Protein AF-A0A7X7VFQ5-F1 (afdb_monomer_lite)

Structure (mmCIF, N/CA/C/O backbone):
data_AF-A0A7X7VFQ5-F1
#
_entr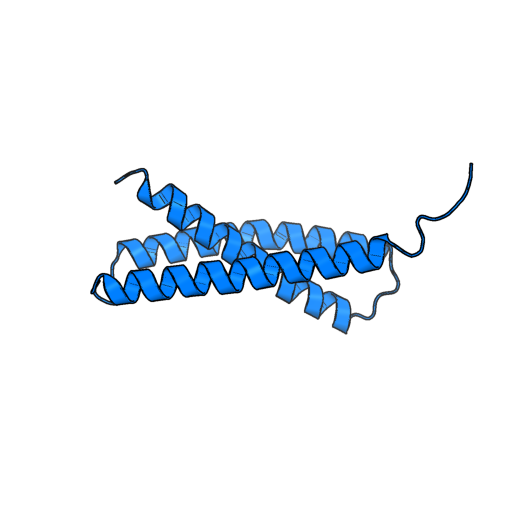y.id   AF-A0A7X7VFQ5-F1
#
loop_
_atom_site.group_PDB
_atom_site.id
_atom_site.type_symbol
_atom_site.label_atom_id
_atom_site.label_alt_id
_atom_site.label_comp_id
_atom_site.label_asym_id
_atom_site.label_entity_id
_atom_site.label_seq_id
_atom_site.pdbx_PDB_ins_code
_atom_site.Cartn_x
_atom_site.Cartn_y
_atom_site.Cartn_z
_atom_site.occupancy
_atom_site.B_iso_or_equiv
_atom_site.auth_seq_id
_atom_site.auth_comp_id
_atom_site.auth_asym_id
_atom_site.auth_atom_id
_atom_site.pdbx_PDB_model_num
ATOM 1 N N . LEU A 1 1 ? -1.821 -16.417 -39.334 1.00 42.41 1 LEU A N 1
ATOM 2 C CA . LEU A 1 1 ? -2.416 -15.418 -38.415 1.00 42.41 1 LEU A CA 1
ATOM 3 C C . LEU A 1 1 ? -1.372 -15.029 -37.370 1.00 42.41 1 LEU A C 1
ATOM 5 O O . LEU A 1 1 ? -1.322 -15.611 -36.299 1.00 42.41 1 LEU A O 1
ATOM 9 N N . LYS A 1 2 ? -0.462 -14.120 -37.733 1.00 43.56 2 LYS A N 1
ATOM 10 C CA . LYS A 1 2 ? 0.630 -13.630 -36.882 1.00 43.56 2 LYS A CA 1
ATOM 11 C C . LYS A 1 2 ? 0.533 -12.107 -36.933 1.00 43.56 2 LYS A C 1
ATOM 13 O O . LYS A 1 2 ? 0.910 -11.515 -37.937 1.00 43.56 2 LYS A O 1
ATOM 18 N N . GLY A 1 3 ? -0.104 -11.492 -35.938 1.00 44.06 3 GLY A N 1
ATOM 19 C CA . GLY A 1 3 ? -0.340 -10.050 -35.957 1.00 44.06 3 GLY A CA 1
ATOM 20 C C . GLY A 1 3 ? -1.004 -9.508 -34.693 1.00 44.06 3 GLY A C 1
ATOM 21 O O . GLY A 1 3 ? -2.115 -9.905 -34.367 1.00 44.06 3 GLY A O 1
ATOM 22 N N . LYS A 1 4 ? -0.317 -8.539 -34.070 1.00 43.69 4 LYS A N 1
ATOM 23 C CA . LYS A 1 4 ? -0.808 -7.521 -33.120 1.00 43.69 4 LYS A CA 1
ATOM 24 C C . LYS A 1 4 ? -1.225 -7.972 -31.708 1.00 43.69 4 LYS A C 1
ATOM 26 O O . LYS A 1 4 ? -2.377 -7.828 -31.321 1.00 43.69 4 LYS A O 1
ATOM 31 N N . ILE A 1 5 ? -0.241 -8.331 -30.879 1.00 52.81 5 ILE A N 1
ATOM 32 C CA . ILE A 1 5 ? -0.304 -8.144 -29.412 1.00 52.81 5 ILE A CA 1
ATOM 33 C C . ILE A 1 5 ? 0.972 -7.406 -28.958 1.00 52.81 5 ILE A C 1
ATOM 35 O O . ILE A 1 5 ? 1.687 -7.864 -28.084 1.00 52.81 5 ILE A O 1
ATOM 39 N N . GLU A 1 6 ? 1.330 -6.286 -29.592 1.00 47.50 6 GLU A N 1
ATOM 40 C CA . GLU A 1 6 ? 2.503 -5.493 -29.154 1.00 47.50 6 GLU A CA 1
ATOM 41 C C . GLU A 1 6 ? 2.148 -4.061 -28.719 1.00 47.50 6 GLU A C 1
ATOM 43 O O . GLU A 1 6 ? 2.933 -3.427 -28.028 1.00 47.50 6 GLU A O 1
ATOM 48 N N . GLY A 1 7 ? 0.931 -3.575 -29.004 1.00 52.09 7 GLY A N 1
ATOM 49 C CA . GLY A 1 7 ? 0.462 -2.251 -28.557 1.00 52.09 7 GLY A CA 1
ATOM 50 C C . GLY A 1 7 ? -0.499 -2.251 -27.361 1.00 52.09 7 GLY A C 1
ATOM 51 O O . GLY A 1 7 ? -0.679 -1.220 -26.733 1.00 52.09 7 GLY A O 1
ATOM 52 N N . ASN A 1 8 ? -1.114 -3.389 -27.018 1.00 65.88 8 ASN A N 1
ATOM 53 C CA . ASN A 1 8 ? -2.287 -3.401 -26.130 1.00 65.88 8 ASN A CA 1
ATOM 54 C C . ASN A 1 8 ? -1.955 -3.775 -24.673 1.00 65.88 8 ASN A C 1
ATOM 56 O O . ASN A 1 8 ? -2.568 -3.281 -23.735 1.00 65.88 8 ASN A O 1
ATOM 60 N N . ALA A 1 9 ? -0.961 -4.641 -24.457 1.00 64.25 9 ALA A N 1
ATOM 61 C CA . ALA A 1 9 ? -0.674 -5.187 -23.128 1.00 64.25 9 ALA A CA 1
ATOM 62 C C . ALA A 1 9 ? -0.177 -4.119 -22.136 1.00 64.25 9 ALA A C 1
ATOM 64 O O . ALA A 1 9 ? -0.567 -4.129 -20.970 1.00 64.25 9 ALA A O 1
ATOM 65 N N . GLY A 1 10 ? 0.640 -3.169 -22.604 1.00 66.06 10 GLY A N 1
ATOM 66 C CA . GLY A 1 10 ? 1.149 -2.074 -21.777 1.00 66.06 10 GLY A CA 1
ATOM 67 C C . GLY A 1 10 ? 0.065 -1.072 -21.369 1.00 66.06 10 GLY A C 1
ATOM 68 O O . GLY A 1 10 ? 0.058 -0.606 -20.231 1.00 66.06 10 GLY A O 1
ATOM 69 N N . GLU A 1 11 ? -0.878 -0.772 -22.263 1.00 73.06 11 GLU A N 1
ATOM 70 C CA . GLU A 1 11 ? -2.008 0.116 -21.964 1.00 73.06 11 GLU A CA 1
ATOM 71 C C . GLU A 1 11 ? -3.020 -0.551 -21.035 1.00 73.06 11 GLU A C 1
ATOM 73 O O . GLU A 1 11 ? -3.447 0.066 -20.060 1.00 73.06 11 GLU A O 1
ATOM 78 N N . ILE A 1 12 ? -3.320 -1.835 -21.257 1.00 74.50 12 ILE A N 1
ATOM 79 C CA . ILE A 1 12 ? -4.184 -2.631 -20.374 1.00 74.50 12 ILE A CA 1
ATOM 80 C C . ILE A 1 12 ? -3.578 -2.728 -18.968 1.00 74.50 12 ILE A C 1
ATOM 82 O O . ILE A 1 12 ? -4.292 -2.555 -17.981 1.00 74.50 12 ILE A O 1
ATOM 86 N N . ALA A 1 13 ? -2.263 -2.942 -18.856 1.00 69.81 13 ALA A N 1
ATOM 87 C CA . ALA A 1 13 ? -1.582 -2.983 -17.563 1.00 69.81 13 ALA A CA 1
ATOM 88 C C . ALA A 1 13 ? -1.674 -1.636 -16.824 1.00 69.81 13 ALA A C 1
ATOM 90 O O . ALA A 1 13 ? -2.023 -1.601 -15.642 1.00 69.81 13 ALA A O 1
ATOM 91 N N . ARG A 1 14 ? -1.429 -0.515 -17.519 1.00 70.12 14 ARG A N 1
ATOM 92 C CA . ARG A 1 14 ? -1.557 0.836 -16.941 1.00 70.12 14 ARG A CA 1
ATOM 93 C C . ARG A 1 14 ? -2.998 1.145 -16.531 1.00 70.12 14 ARG A C 1
ATOM 95 O O . ARG A 1 14 ? -3.218 1.635 -15.426 1.00 70.12 14 ARG A O 1
ATOM 102 N N . ALA A 1 15 ? -3.970 0.813 -17.378 1.00 74.25 15 ALA A N 1
ATOM 103 C CA . ALA A 1 15 ? -5.390 0.990 -17.087 1.00 74.25 15 ALA A CA 1
ATOM 104 C C . ALA A 1 15 ? -5.829 0.156 -15.873 1.00 74.25 15 ALA A C 1
ATOM 106 O O . ALA A 1 15 ? -6.551 0.661 -15.013 1.00 74.25 15 ALA A O 1
ATOM 107 N N . GLY A 1 16 ? -5.337 -1.081 -15.752 1.00 76.19 16 GLY A N 1
ATOM 108 C CA . GLY A 1 16 ? -5.584 -1.944 -14.597 1.00 76.19 16 GLY A CA 1
ATOM 109 C C . GLY A 1 16 ? -5.070 -1.337 -13.290 1.00 76.19 16 GLY A C 1
ATOM 110 O O . GLY A 1 16 ? -5.807 -1.286 -12.306 1.00 76.19 16 GLY A O 1
ATOM 111 N N . VAL A 1 17 ? -3.847 -0.796 -13.288 1.00 73.62 17 VAL A N 1
ATOM 112 C CA . VAL A 1 17 ? -3.282 -0.108 -12.112 1.00 73.62 17 VAL A CA 1
ATOM 113 C C . VAL A 1 17 ? -4.118 1.116 -11.728 1.00 73.62 17 VAL A C 1
ATOM 115 O O . VAL A 1 17 ? -4.434 1.297 -10.552 1.00 73.62 17 VAL A O 1
ATOM 118 N N . VAL A 1 18 ? -4.529 1.931 -12.704 1.00 74.31 18 VAL A N 1
ATOM 119 C CA . VAL A 1 18 ? -5.371 3.113 -12.453 1.00 74.31 18 VAL A CA 1
ATOM 120 C C . VAL A 1 18 ? -6.721 2.714 -11.860 1.00 74.31 18 VAL A C 1
ATOM 122 O O . VAL A 1 18 ? -7.141 3.303 -10.867 1.00 74.31 18 VAL A O 1
ATOM 125 N N . PHE A 1 19 ? -7.380 1.686 -12.398 1.00 77.69 19 PHE A N 1
ATOM 126 C CA . PHE A 1 19 ? -8.648 1.195 -11.853 1.00 77.69 19 PHE A CA 1
ATOM 127 C C . PHE A 1 19 ? -8.516 0.699 -10.409 1.00 77.69 19 PHE A C 1
ATOM 129 O O . PHE A 1 19 ? -9.380 0.998 -9.583 1.00 77.69 19 PHE A O 1
ATOM 136 N N . ILE A 1 20 ? -7.423 0.000 -10.082 1.00 75.69 20 ILE A N 1
ATOM 137 C CA . ILE A 1 20 ? -7.137 -0.449 -8.711 1.00 75.69 20 ILE A CA 1
ATOM 138 C C . ILE A 1 20 ? -6.961 0.754 -7.774 1.00 75.69 20 ILE A C 1
ATOM 140 O O . ILE A 1 20 ? -7.555 0.784 -6.696 1.00 75.69 20 ILE A O 1
ATOM 144 N N . LEU A 1 21 ? -6.201 1.773 -8.190 1.00 74.38 21 LEU A N 1
ATOM 145 C CA . LEU A 1 21 ? -5.961 2.977 -7.385 1.00 74.38 21 LEU A CA 1
ATOM 146 C C . LEU A 1 21 ? -7.220 3.834 -7.201 1.00 74.38 21 LEU A C 1
ATOM 148 O O . LEU A 1 21 ? -7.478 4.329 -6.104 1.00 74.38 21 LEU A O 1
ATOM 152 N N . VAL A 1 22 ? -8.028 3.998 -8.248 1.00 77.62 22 VAL A N 1
ATOM 153 C CA . VAL A 1 22 ? -9.286 4.759 -8.181 1.00 77.62 22 VAL A CA 1
ATOM 154 C C . VAL A 1 22 ? -10.315 4.019 -7.329 1.00 77.62 22 VAL A C 1
ATOM 156 O O . VAL A 1 22 ? -10.927 4.621 -6.444 1.00 77.62 22 VAL A O 1
ATOM 159 N N . GLY A 1 23 ? -10.464 2.707 -7.538 1.00 75.19 23 GLY A N 1
ATOM 160 C CA . GLY A 1 23 ? -11.328 1.857 -6.718 1.00 75.19 23 GLY A CA 1
ATOM 161 C C . GLY A 1 23 ? -10.927 1.895 -5.245 1.00 75.19 23 GLY A C 1
ATOM 162 O O . GLY A 1 23 ? -11.787 2.002 -4.367 1.00 75.19 23 GLY A O 1
ATOM 163 N N . PHE A 1 24 ? -9.622 1.917 -4.967 1.00 71.69 24 PHE A N 1
ATOM 164 C CA . PHE A 1 24 ? -9.111 2.130 -3.622 1.00 71.69 24 PHE A CA 1
ATOM 165 C C . PHE A 1 24 ? -9.497 3.482 -3.037 1.00 71.69 24 PHE A C 1
ATOM 167 O O . PHE A 1 24 ? -10.063 3.526 -1.945 1.00 71.69 24 PHE A O 1
ATOM 174 N N . ALA A 1 25 ? -9.178 4.575 -3.730 1.00 71.94 25 ALA A N 1
ATOM 175 C CA . ALA A 1 25 ? -9.427 5.920 -3.230 1.00 71.94 25 ALA A CA 1
ATOM 176 C C . ALA A 1 25 ? -10.917 6.114 -2.904 1.00 71.94 25 ALA A C 1
ATOM 178 O O . ALA A 1 25 ? -11.262 6.659 -1.852 1.00 71.94 25 ALA A O 1
ATOM 179 N N . ALA A 1 26 ? -11.796 5.575 -3.754 1.00 77.00 26 ALA A N 1
ATOM 180 C CA . ALA A 1 26 ? -13.235 5.556 -3.525 1.00 77.00 26 ALA A CA 1
ATOM 181 C C . ALA A 1 26 ? -13.618 4.720 -2.290 1.00 77.00 26 ALA A C 1
ATOM 183 O O . ALA A 1 26 ? -14.314 5.220 -1.403 1.00 77.00 26 ALA A O 1
ATOM 184 N N . ALA A 1 27 ? -13.136 3.476 -2.181 1.00 70.62 27 ALA A N 1
ATOM 185 C CA . ALA A 1 27 ? -13.435 2.601 -1.045 1.00 70.62 27 ALA A CA 1
ATOM 186 C C . ALA A 1 27 ? -12.936 3.193 0.284 1.00 70.62 27 ALA A C 1
ATOM 188 O O . ALA A 1 27 ? -13.671 3.214 1.277 1.00 70.62 27 ALA A O 1
ATOM 189 N N . PHE A 1 28 ? -11.718 3.738 0.301 1.00 70.19 28 PHE A N 1
ATOM 190 C CA . PHE A 1 28 ? -11.142 4.407 1.462 1.00 70.19 28 PHE A CA 1
ATOM 191 C C . PHE A 1 28 ? -11.947 5.656 1.839 1.00 70.19 28 PHE A C 1
ATOM 193 O O . PHE A 1 28 ? -12.332 5.804 3.002 1.00 70.19 28 PHE A O 1
ATOM 200 N N . GLY A 1 29 ? -12.299 6.500 0.866 1.00 74.06 29 GLY A N 1
ATOM 201 C CA . GLY A 1 29 ? -13.124 7.691 1.081 1.00 74.06 29 GLY A CA 1
ATOM 202 C C . GLY A 1 29 ? -14.493 7.368 1.686 1.00 74.06 29 GLY A C 1
ATOM 203 O O . GLY A 1 29 ? -14.863 7.927 2.723 1.00 74.06 29 GLY A O 1
ATOM 204 N N . VAL A 1 30 ? -15.213 6.400 1.110 1.00 73.75 30 VAL A N 1
ATOM 205 C CA . VAL A 1 30 ? -16.520 5.939 1.619 1.00 73.75 30 VAL A CA 1
ATOM 206 C C . VAL A 1 30 ? -16.384 5.374 3.032 1.00 73.75 30 VAL A C 1
ATOM 208 O O . VAL A 1 30 ? -17.184 5.684 3.918 1.00 73.75 30 VAL A O 1
ATOM 211 N N . SER A 1 31 ? -15.340 4.583 3.277 1.00 66.56 31 SER A N 1
ATOM 212 C CA . SER A 1 31 ? -15.081 3.996 4.589 1.00 66.56 31 SER A CA 1
ATOM 213 C C . SER A 1 31 ? -14.808 5.061 5.664 1.00 66.56 31 SER A C 1
ATOM 215 O O . SER A 1 31 ? -15.312 4.951 6.784 1.00 66.56 31 SER A O 1
ATOM 217 N N . ARG A 1 32 ? -14.081 6.127 5.302 1.00 67.88 32 ARG A N 1
ATOM 218 C CA . ARG A 1 32 ? -13.724 7.246 6.178 1.00 67.88 32 ARG A CA 1
ATOM 219 C C . ARG A 1 32 ? -14.937 8.118 6.494 1.00 67.88 32 ARG A C 1
ATOM 221 O O . ARG A 1 32 ? -15.109 8.516 7.647 1.00 67.88 32 ARG A O 1
ATOM 228 N N . LEU A 1 33 ? -15.779 8.381 5.493 1.00 70.81 33 LEU A N 1
ATOM 229 C CA . LEU A 1 33 ? -17.046 9.105 5.636 1.00 70.81 33 LEU A CA 1
ATOM 230 C C . LEU A 1 33 ? -18.033 8.343 6.527 1.00 70.81 33 LEU A C 1
ATOM 232 O O . LEU A 1 33 ? -18.662 8.942 7.401 1.00 70.81 33 LEU A O 1
ATOM 236 N N . ARG A 1 34 ? -18.126 7.017 6.366 1.00 67.88 34 ARG A N 1
ATOM 237 C CA . ARG A 1 34 ? -19.003 6.167 7.182 1.00 67.88 34 ARG A CA 1
ATOM 238 C C . ARG A 1 34 ? -18.580 6.130 8.655 1.00 67.88 34 ARG A C 1
ATOM 240 O O . ARG A 1 34 ? -19.453 6.253 9.507 1.00 67.88 34 ARG A O 1
ATOM 247 N N . SER A 1 35 ? -17.279 6.046 8.963 1.00 60.06 35 SER A N 1
ATOM 248 C CA . SER A 1 35 ? -16.793 6.144 10.355 1.00 60.06 35 SER A CA 1
ATOM 249 C C . SER A 1 35 ? -17.057 7.517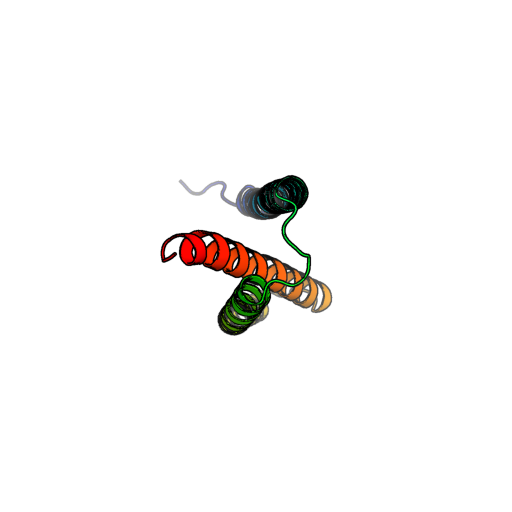 10.970 1.00 60.06 35 SER A C 1
ATOM 251 O O . SER A 1 35 ? -17.493 7.590 12.113 1.00 60.06 35 SER A O 1
ATOM 253 N N . ARG A 1 36 ? -16.871 8.615 10.217 1.00 62.28 36 ARG A N 1
ATOM 254 C CA . ARG A 1 36 ? -17.193 9.963 10.727 1.00 62.28 36 ARG A CA 1
ATOM 255 C C . ARG A 1 36 ? -18.681 10.134 11.033 1.00 62.28 36 ARG A C 1
ATOM 257 O O . ARG A 1 36 ? -19.017 10.808 11.996 1.00 62.28 36 ARG A O 1
ATOM 264 N N . ARG A 1 37 ? -19.564 9.516 10.240 1.00 64.81 37 ARG A N 1
ATOM 265 C CA . ARG A 1 37 ? -21.018 9.550 10.468 1.00 64.81 37 ARG A CA 1
ATOM 266 C C . ARG A 1 37 ? -21.490 8.711 11.660 1.00 64.81 37 ARG A C 1
ATOM 268 O O . ARG A 1 37 ? -22.579 8.976 12.149 1.00 64.81 37 ARG A O 1
ATOM 275 N N . ARG A 1 38 ? -20.722 7.710 12.108 1.00 65.56 38 ARG A N 1
ATOM 276 C CA . ARG A 1 38 ? -21.117 6.816 13.213 1.00 65.56 38 ARG A CA 1
ATOM 277 C C . ARG A 1 38 ? -20.748 7.322 14.609 1.00 65.56 38 ARG A C 1
ATOM 279 O O . ARG A 1 38 ? -21.250 6.767 15.574 1.00 65.56 38 ARG A O 1
ATOM 286 N N . GLY A 1 39 ? -19.915 8.359 14.723 1.00 61.56 39 GLY A N 1
ATOM 287 C CA . GLY A 1 39 ? -19.542 8.927 16.025 1.00 61.56 39 GLY A CA 1
ATOM 288 C C . GLY A 1 39 ? -18.766 7.966 16.935 1.00 61.56 39 GLY A C 1
ATOM 289 O O . GLY A 1 39 ? -18.723 8.184 18.139 1.00 61.56 39 GLY A O 1
ATOM 290 N N . GLU A 1 40 ? -18.176 6.904 16.374 1.00 58.34 40 GLU A N 1
ATOM 291 C CA . GLU A 1 40 ? -17.392 5.926 17.133 1.00 58.34 40 GLU A CA 1
ATOM 292 C C . GLU A 1 40 ? -16.155 6.611 17.755 1.00 58.34 40 GLU A C 1
ATOM 294 O O . GLU A 1 40 ? -15.497 7.412 17.072 1.00 58.34 40 GLU A O 1
ATOM 299 N N . PRO A 1 41 ? -15.831 6.337 19.036 1.00 60.94 41 PRO A N 1
ATOM 300 C CA . PRO A 1 41 ? -14.635 6.872 19.677 1.00 60.94 41 PRO A CA 1
ATOM 301 C C . PRO A 1 41 ? -13.392 6.476 18.872 1.00 60.94 41 PRO A C 1
ATOM 303 O O . PRO A 1 41 ? -13.287 5.367 18.354 1.00 60.94 41 PRO A O 1
ATOM 306 N N . ALA A 1 42 ? -12.446 7.409 18.734 1.00 57.31 42 ALA A N 1
ATOM 307 C CA . ALA A 1 42 ? -11.309 7.261 17.823 1.00 57.31 42 ALA A CA 1
ATOM 308 C C . ALA A 1 42 ? -10.365 6.091 18.178 1.00 57.31 42 ALA A C 1
ATOM 310 O O . ALA A 1 42 ? -9.608 5.643 17.318 1.00 57.31 42 ALA A O 1
ATOM 311 N N . GLU A 1 43 ? -10.431 5.580 19.410 1.00 56.50 43 GLU A N 1
ATOM 312 C CA . GLU A 1 43 ? -9.662 4.434 19.893 1.00 56.50 43 GLU A CA 1
ATOM 313 C C . GLU A 1 43 ? -10.583 3.316 20.397 1.00 56.50 43 GLU A C 1
ATOM 315 O O . GLU A 1 43 ? -10.804 3.163 21.593 1.00 56.50 43 GLU A O 1
ATOM 320 N N . ASP A 1 44 ? -11.107 2.514 19.474 1.00 68.88 44 ASP A N 1
ATOM 321 C CA . ASP A 1 44 ? -11.751 1.238 19.796 1.00 68.88 44 ASP A CA 1
ATOM 322 C C . ASP A 1 44 ? -10.708 0.102 19.760 1.00 68.88 44 ASP A C 1
ATOM 324 O O . ASP A 1 44 ? -9.923 -0.016 18.806 1.00 68.88 44 ASP A O 1
ATOM 328 N N . GLU A 1 45 ? -10.691 -0.752 20.787 1.00 75.50 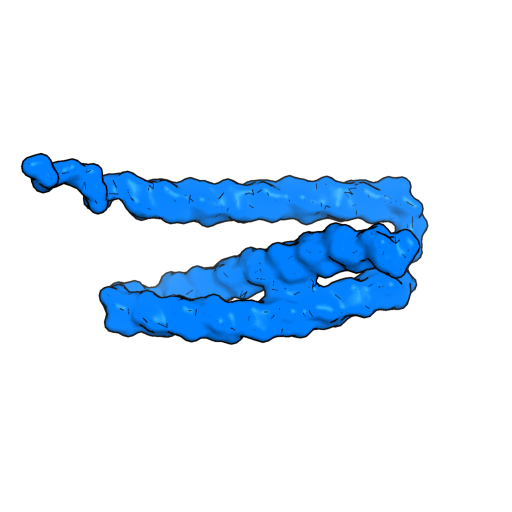45 GLU A N 1
ATOM 329 C CA . GLU A 1 45 ? -9.825 -1.936 20.860 1.00 75.50 45 GLU A CA 1
ATOM 330 C C . GLU A 1 45 ? -10.032 -2.874 19.664 1.00 75.50 45 GLU A C 1
ATOM 332 O O . GLU A 1 45 ? -9.071 -3.472 19.161 1.00 75.50 45 GLU A O 1
ATOM 337 N N . LEU A 1 46 ? -11.268 -2.962 19.159 1.00 71.12 46 LEU A N 1
ATOM 338 C CA . LEU A 1 46 ? -11.594 -3.754 17.976 1.00 71.12 46 LEU A CA 1
ATOM 339 C C . LEU A 1 46 ? -10.882 -3.209 16.731 1.00 71.12 46 LEU A C 1
ATOM 341 O O . LEU A 1 46 ? -10.311 -3.971 15.948 1.00 71.12 46 LEU A O 1
ATOM 345 N N . SER A 1 47 ? -10.839 -1.884 16.583 1.00 69.50 47 SER A N 1
ATOM 346 C CA . SER A 1 47 ? -10.157 -1.209 15.475 1.00 69.50 47 SER A CA 1
ATOM 347 C C . SER A 1 47 ? -8.639 -1.422 15.534 1.00 69.50 47 SER A C 1
ATOM 349 O O . SER A 1 47 ? -8.016 -1.713 14.506 1.00 69.50 47 SER A O 1
ATOM 351 N N . LYS A 1 48 ? -8.046 -1.397 16.741 1.00 74.31 48 LYS A N 1
ATOM 352 C CA . LYS A 1 48 ? -6.631 -1.760 16.954 1.00 74.31 48 LYS A CA 1
ATOM 353 C C . LYS A 1 48 ? -6.358 -3.204 16.528 1.00 74.31 48 LYS A C 1
ATOM 355 O O . LYS A 1 48 ? -5.447 -3.433 15.736 1.00 74.31 48 LYS A O 1
ATOM 360 N N . ARG A 1 49 ? -7.179 -4.169 16.958 1.00 77.25 49 ARG A N 1
ATOM 361 C CA . ARG A 1 49 ? -7.017 -5.587 16.572 1.00 77.25 49 ARG A CA 1
ATOM 362 C C . ARG A 1 49 ? -7.168 -5.811 15.065 1.00 77.25 49 ARG A C 1
ATOM 364 O O . ARG A 1 49 ? -6.374 -6.553 14.485 1.00 77.25 49 ARG A O 1
ATOM 371 N N . ILE A 1 50 ? -8.140 -5.157 14.425 1.00 77.25 50 ILE A N 1
ATOM 372 C CA . ILE A 1 50 ? -8.335 -5.202 12.965 1.00 77.25 50 ILE A CA 1
ATOM 373 C C . ILE A 1 50 ? -7.098 -4.665 12.249 1.00 77.25 50 ILE A C 1
ATOM 375 O O . ILE A 1 50 ? -6.607 -5.305 11.319 1.00 77.25 50 ILE A O 1
ATOM 379 N N . MET A 1 51 ? -6.567 -3.526 12.698 1.00 77.44 51 MET A N 1
ATOM 380 C CA . MET A 1 51 ? -5.375 -2.928 12.106 1.00 77.44 51 MET A CA 1
ATOM 381 C C . MET A 1 51 ? -4.155 -3.838 12.278 1.00 77.44 51 MET A C 1
ATOM 383 O O . MET A 1 51 ? -3.474 -4.110 11.296 1.00 77.44 51 MET A O 1
ATOM 387 N N . THR A 1 52 ? -3.910 -4.387 13.470 1.00 82.56 52 THR A N 1
ATOM 388 C CA . THR A 1 52 ? -2.784 -5.308 13.707 1.00 82.56 52 THR A CA 1
ATOM 389 C C . THR A 1 52 ? -2.877 -6.566 12.840 1.00 82.56 52 THR 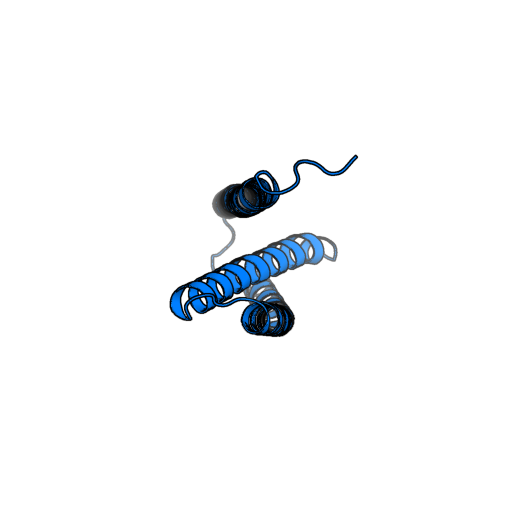A C 1
ATOM 391 O O . THR A 1 52 ? -1.880 -6.975 12.245 1.00 82.56 52 THR A O 1
ATOM 394 N N . ARG A 1 53 ? -4.072 -7.163 12.719 1.00 81.06 53 ARG A N 1
ATOM 395 C CA . ARG A 1 53 ? -4.296 -8.378 11.916 1.00 81.06 53 ARG A CA 1
ATOM 396 C C . ARG A 1 53 ? -4.207 -8.107 10.412 1.00 81.06 53 ARG A C 1
ATOM 398 O O . ARG A 1 53 ? -3.668 -8.925 9.673 1.00 81.06 53 ARG A O 1
ATOM 405 N N . ALA A 1 54 ? -4.705 -6.959 9.956 1.00 81.56 54 ALA A N 1
ATOM 406 C CA . ALA A 1 54 ? -4.552 -6.525 8.570 1.00 81.56 54 ALA A CA 1
ATOM 407 C C . ALA A 1 54 ? -3.079 -6.256 8.227 1.00 81.56 54 ALA A 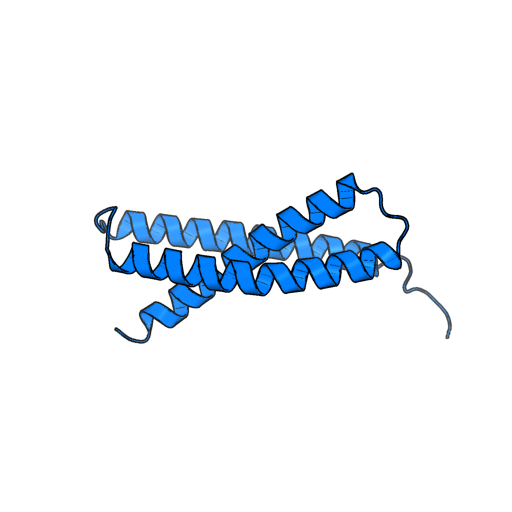C 1
ATOM 409 O O . ALA A 1 54 ? -2.615 -6.708 7.183 1.00 81.56 54 ALA A O 1
ATOM 410 N N . SER A 1 55 ? -2.336 -5.593 9.119 1.00 82.31 55 SER A N 1
ATOM 411 C CA . SER A 1 55 ? -0.909 -5.300 8.943 1.00 82.31 55 SER A CA 1
ATOM 412 C C . SER A 1 55 ? -0.052 -6.563 8.859 1.00 82.31 55 SER A C 1
ATOM 414 O O . SER A 1 55 ? 0.821 -6.644 7.998 1.00 82.31 55 SER A O 1
ATOM 416 N N . SER A 1 56 ? -0.301 -7.567 9.707 1.00 85.88 56 SER A N 1
ATOM 417 C CA . SER A 1 56 ? 0.464 -8.820 9.664 1.00 85.88 56 SER A CA 1
ATOM 418 C C . SER A 1 56 ? 0.188 -9.622 8.390 1.00 85.88 56 SER A C 1
ATOM 420 O O . SER A 1 56 ? 1.127 -10.072 7.736 1.00 85.88 56 SER A O 1
ATOM 422 N N . LEU A 1 57 ? -1.080 -9.740 7.978 1.00 80.12 57 LEU A N 1
ATOM 423 C CA . LEU A 1 57 ? -1.446 -10.389 6.713 1.00 80.12 57 LEU A CA 1
ATOM 424 C C . LEU A 1 57 ? -0.836 -9.667 5.509 1.00 80.12 57 LEU A C 1
ATOM 426 O O . LEU A 1 57 ? -0.251 -10.306 4.636 1.00 80.12 57 LEU A O 1
ATOM 430 N N . ALA A 1 58 ? -0.915 -8.337 5.494 1.00 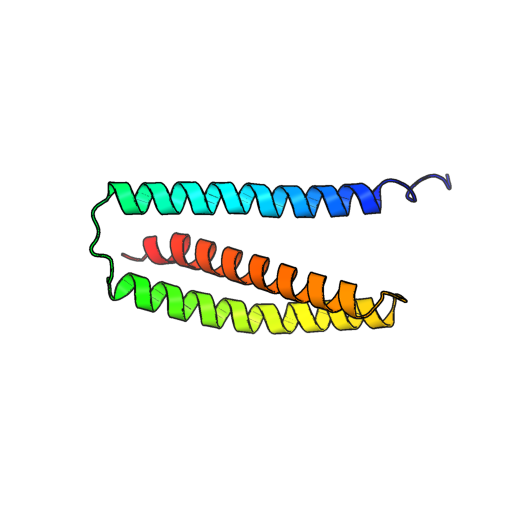83.06 58 ALA A N 1
ATOM 431 C CA . ALA A 1 58 ? -0.324 -7.518 4.448 1.00 83.06 58 ALA A CA 1
ATOM 432 C C . ALA A 1 58 ? 1.187 -7.721 4.331 1.00 83.06 58 ALA A C 1
ATOM 434 O O . ALA A 1 58 ? 1.711 -7.802 3.221 1.00 83.06 58 ALA A O 1
ATOM 435 N N . TYR A 1 59 ? 1.883 -7.826 5.465 1.00 85.94 59 TYR A N 1
ATOM 436 C CA . TYR A 1 59 ? 3.319 -8.073 5.496 1.00 85.94 59 TYR A CA 1
ATOM 437 C C . TYR A 1 59 ? 3.672 -9.429 4.873 1.00 85.94 59 TYR A C 1
ATOM 439 O O . TYR A 1 59 ? 4.515 -9.485 3.977 1.00 85.94 59 TYR A O 1
ATOM 447 N N . TYR A 1 60 ? 2.977 -10.503 5.264 1.00 86.31 60 TYR A N 1
ATOM 448 C CA . TYR A 1 60 ? 3.218 -11.830 4.689 1.00 86.31 60 TYR A CA 1
ATOM 449 C C . TYR A 1 60 ? 2.960 -11.869 3.183 1.00 86.31 60 TYR A C 1
ATOM 451 O O . TYR A 1 60 ? 3.778 -12.401 2.436 1.00 86.31 60 TYR A O 1
ATOM 459 N N . VAL A 1 61 ? 1.867 -11.262 2.714 1.00 83.25 61 VAL A N 1
ATOM 460 C CA . VAL A 1 61 ? 1.558 -11.196 1.277 1.00 83.25 61 VAL A CA 1
ATOM 461 C C . VAL A 1 61 ? 2.588 -10.337 0.529 1.00 83.25 61 VAL A C 1
ATOM 463 O O . VAL A 1 61 ? 2.995 -10.682 -0.579 1.00 83.25 61 VAL A O 1
ATOM 466 N N . SER A 1 62 ? 3.077 -9.259 1.147 1.00 84.88 62 SER A N 1
ATOM 467 C CA . SER A 1 62 ? 4.079 -8.369 0.550 1.00 84.88 62 SER A CA 1
ATOM 468 C C . SER A 1 62 ? 5.417 -9.059 0.284 1.00 84.88 62 SER A C 1
ATOM 470 O O . SER A 1 62 ? 6.076 -8.730 -0.701 1.00 84.88 62 SER A O 1
ATOM 472 N N . ILE A 1 63 ? 5.811 -10.040 1.105 1.00 86.25 63 ILE A N 1
ATOM 473 C CA . ILE A 1 63 ? 7.021 -10.840 0.854 1.00 86.25 63 ILE A CA 1
ATOM 474 C C . ILE A 1 63 ? 6.897 -11.585 -0.483 1.00 86.25 63 ILE A C 1
ATOM 476 O O . ILE A 1 63 ? 7.821 -11.551 -1.293 1.00 86.25 63 ILE A O 1
ATOM 480 N N . TYR A 1 64 ? 5.737 -12.182 -0.771 1.00 82.12 64 TYR A N 1
ATOM 481 C CA . TYR A 1 64 ? 5.502 -12.867 -2.047 1.00 82.12 64 TYR A CA 1
ATOM 482 C C . TYR A 1 64 ? 5.439 -11.904 -3.238 1.00 82.12 64 TYR A C 1
ATOM 484 O O . TYR A 1 64 ? 5.914 -12.245 -4.322 1.00 82.12 64 TYR A O 1
ATOM 492 N N . VAL A 1 65 ? 4.922 -10.686 -3.047 1.00 83.12 65 VAL A N 1
ATOM 493 C CA . VAL A 1 65 ? 4.991 -9.635 -4.077 1.00 83.12 65 VAL A CA 1
ATOM 494 C C . VAL A 1 65 ? 6.441 -9.279 -4.399 1.00 83.12 65 VAL A C 1
ATOM 496 O O . VAL A 1 65 ? 6.790 -9.167 -5.572 1.00 83.12 65 VAL A O 1
ATOM 499 N N . TRP A 1 66 ? 7.310 -9.157 -3.394 1.00 86.06 66 TRP A N 1
ATOM 500 C CA . TRP A 1 66 ? 8.733 -8.901 -3.628 1.00 86.06 66 TRP A CA 1
ATOM 501 C C . TRP A 1 66 ? 9.434 -10.042 -4.357 1.00 86.06 66 TRP A C 1
ATOM 503 O O . TRP A 1 66 ? 10.213 -9.773 -5.270 1.00 86.06 66 TRP A O 1
ATOM 513 N N . LEU A 1 67 ? 9.117 -11.296 -4.026 1.00 85.19 67 LEU A N 1
ATOM 514 C CA . LEU A 1 67 ? 9.623 -12.454 -4.770 1.00 85.19 67 LEU A CA 1
ATOM 515 C C . LEU A 1 67 ? 9.213 -12.392 -6.247 1.00 85.19 67 LEU A C 1
ATOM 517 O O . LEU A 1 67 ? 10.038 -12.607 -7.134 1.00 85.19 67 LEU A O 1
ATOM 521 N N . PHE A 1 68 ? 7.957 -12.036 -6.517 1.00 81.56 68 PHE A N 1
ATOM 522 C CA . PHE A 1 68 ? 7.454 -11.879 -7.879 1.00 81.56 68 PHE A CA 1
ATOM 523 C C . PHE A 1 68 ? 8.146 -10.732 -8.633 1.00 81.56 68 PHE A C 1
ATOM 525 O O . PHE A 1 68 ? 8.513 -10.882 -9.798 1.00 81.56 68 PHE A O 1
ATOM 532 N N . ILE A 1 69 ? 8.383 -9.600 -7.967 1.00 83.06 69 ILE A N 1
ATOM 533 C CA . ILE A 1 69 ? 9.076 -8.449 -8.560 1.00 83.06 69 ILE A CA 1
ATOM 534 C C . ILE A 1 69 ? 10.542 -8.775 -8.856 1.00 83.06 69 ILE A C 1
ATOM 536 O O . ILE A 1 69 ? 11.019 -8.437 -9.937 1.00 83.06 69 ILE A O 1
ATOM 540 N N . MET A 1 70 ? 11.248 -9.460 -7.951 1.00 82.44 70 MET A N 1
ATOM 541 C CA . MET A 1 70 ? 12.625 -9.911 -8.196 1.00 82.44 70 MET A CA 1
ATOM 542 C C . MET A 1 70 ? 12.698 -10.886 -9.373 1.00 82.44 70 MET A C 1
ATOM 544 O O . MET A 1 70 ? 13.582 -10.756 -10.216 1.00 82.44 70 MET A O 1
ATOM 548 N N . TYR A 1 71 ? 11.734 -11.804 -9.482 1.00 81.75 71 TYR A N 1
ATOM 549 C CA . TYR A 1 71 ? 11.644 -12.718 -10.620 1.00 81.75 71 TYR A CA 1
ATOM 550 C C . TYR A 1 71 ? 11.485 -11.974 -11.956 1.00 81.75 71 TYR A C 1
ATOM 552 O O . TYR A 1 71 ? 12.156 -12.301 -12.934 1.00 81.75 71 TYR A O 1
ATOM 560 N N . ILE A 1 72 ? 10.636 -10.942 -12.008 1.00 79.56 72 ILE A N 1
ATOM 561 C CA . ILE A 1 72 ? 10.478 -10.104 -13.210 1.00 79.56 72 ILE A CA 1
ATOM 562 C C . ILE A 1 72 ? 11.725 -9.249 -13.465 1.00 79.56 72 ILE A C 1
ATOM 564 O O . ILE A 1 72 ? 12.109 -9.059 -14.622 1.00 79.56 72 ILE A O 1
ATOM 568 N N . SER A 1 73 ? 12.370 -8.754 -12.407 1.00 79.38 73 SER A N 1
ATOM 569 C CA . SER A 1 73 ? 13.601 -7.967 -12.508 1.00 79.38 73 SER A CA 1
ATOM 570 C C . SER A 1 73 ? 14.732 -8.750 -13.165 1.00 79.38 73 SER A C 1
ATOM 572 O O . SER A 1 73 ? 15.511 -8.166 -13.905 1.00 79.38 73 SER A O 1
ATOM 574 N N . ASP A 1 74 ? 14.821 -10.058 -12.929 1.00 78.88 74 ASP A N 1
ATOM 575 C CA . ASP A 1 74 ? 15.831 -10.912 -13.566 1.00 78.88 74 ASP A CA 1
ATOM 576 C C . ASP A 1 74 ? 15.569 -11.097 -15.076 1.00 78.88 74 ASP A C 1
ATOM 578 O O . ASP A 1 74 ? 16.477 -11.324 -15.873 1.00 78.88 74 ASP A O 1
ATOM 582 N N . LYS A 1 75 ? 14.309 -10.951 -15.507 1.00 78.69 75 LYS A N 1
ATOM 583 C CA . LYS A 1 75 ? 13.884 -11.096 -16.911 1.00 78.69 75 LYS A CA 1
ATOM 584 C C . LYS A 1 75 ? 13.845 -9.784 -17.690 1.00 78.69 75 LYS A C 1
ATOM 586 O O . LYS A 1 75 ? 13.634 -9.812 -18.902 1.00 78.69 75 LYS A O 1
ATOM 591 N N . THR A 1 76 ? 14.002 -8.641 -17.028 1.00 73.38 76 THR A N 1
ATOM 592 C CA . THR A 1 76 ? 13.822 -7.322 -17.644 1.00 73.38 76 THR A CA 1
ATOM 593 C C . THR A 1 76 ? 14.928 -6.365 -17.212 1.00 73.38 76 THR A C 1
ATOM 595 O O . THR A 1 76 ? 15.236 -6.247 -16.035 1.00 73.38 76 THR A O 1
ATOM 598 N N . ALA A 1 77 ? 15.511 -5.621 -18.155 1.00 74.69 77 ALA A N 1
ATOM 599 C CA . ALA A 1 77 ? 16.514 -4.592 -17.859 1.00 74.69 77 ALA A CA 1
ATOM 600 C C . ALA A 1 77 ? 15.858 -3.297 -17.329 1.00 74.69 77 ALA A C 1
ATOM 602 O O . ALA A 1 77 ? 16.042 -2.214 -17.886 1.00 74.69 77 ALA A O 1
ATOM 603 N N . LEU A 1 78 ? 15.020 -3.412 -16.295 1.00 72.44 78 LEU A N 1
ATOM 604 C CA . LEU A 1 78 ? 14.362 -2.266 -15.673 1.00 72.44 78 LEU A CA 1
ATOM 605 C C . LEU A 1 78 ? 15.335 -1.539 -14.729 1.00 72.44 78 LEU A C 1
ATOM 607 O O . LEU A 1 78 ? 16.036 -2.184 -13.949 1.00 72.44 78 LEU A O 1
ATOM 611 N N . PRO A 1 79 ? 15.368 -0.194 -14.741 1.00 79.75 79 PRO A N 1
ATOM 612 C CA . PRO A 1 79 ? 16.182 0.562 -13.801 1.00 79.75 79 PRO A CA 1
ATOM 613 C C . PRO A 1 79 ? 15.710 0.334 -12.357 1.00 79.75 79 PRO A C 1
ATOM 615 O O . PRO A 1 79 ? 14.509 0.343 -12.070 1.00 79.75 79 PRO A O 1
ATOM 618 N N . ALA A 1 80 ? 16.665 0.195 -11.431 1.00 78.12 80 ALA A N 1
ATOM 619 C CA . ALA A 1 80 ? 16.408 -0.133 -10.024 1.00 78.12 80 ALA A CA 1
ATOM 620 C C . ALA A 1 80 ? 15.409 0.825 -9.346 1.00 78.12 80 ALA A C 1
ATOM 622 O O . ALA A 1 80 ? 14.570 0.396 -8.558 1.00 78.12 80 ALA A O 1
ATOM 623 N N . HIS A 1 81 ? 15.438 2.113 -9.701 1.00 78.94 81 HIS A N 1
ATOM 624 C CA . HIS A 1 81 ? 14.497 3.109 -9.183 1.00 78.94 81 HIS A CA 1
ATOM 625 C C . HIS A 1 81 ? 13.033 2.780 -9.529 1.00 78.94 81 HIS A C 1
ATOM 627 O O . HIS A 1 81 ? 12.147 2.868 -8.677 1.00 78.94 81 HIS A O 1
ATOM 633 N N . SER A 1 82 ? 12.768 2.348 -10.765 1.00 80.94 82 SER A N 1
ATOM 634 C CA . SER A 1 82 ? 11.425 1.949 -11.200 1.00 80.94 82 SER A CA 1
ATOM 635 C C . SER A 1 82 ? 10.974 0.647 -10.538 1.00 80.94 82 SER A C 1
ATOM 637 O O . SER A 1 82 ? 9.791 0.504 -10.219 1.00 80.94 82 SER A O 1
ATOM 639 N N . LEU A 1 83 ? 11.907 -0.275 -10.281 1.00 82.19 83 LEU A N 1
ATOM 640 C CA . LEU A 1 83 ? 11.631 -1.529 -9.583 1.00 82.19 83 LEU A CA 1
ATOM 641 C C . LEU A 1 83 ? 11.188 -1.276 -8.135 1.00 82.19 83 LEU A C 1
ATOM 643 O O . LEU A 1 83 ? 10.139 -1.757 -7.707 1.00 82.19 83 LEU A O 1
ATOM 647 N N . VAL A 1 84 ? 11.955 -0.461 -7.407 1.00 83.88 84 VAL A N 1
ATOM 648 C CA . VAL A 1 84 ? 11.670 -0.111 -6.009 1.00 83.88 84 VAL A CA 1
ATOM 649 C C . VAL A 1 84 ? 10.353 0.658 -5.896 1.00 83.88 84 VAL A C 1
ATOM 651 O O . VAL A 1 84 ? 9.527 0.324 -5.048 1.00 83.88 84 VAL A O 1
ATOM 654 N N . GLY A 1 85 ? 10.105 1.625 -6.787 1.00 81.88 85 GLY A N 1
ATOM 655 C CA . GLY A 1 85 ? 8.838 2.364 -6.817 1.00 81.88 85 GLY A CA 1
ATOM 656 C C . GLY A 1 85 ? 7.627 1.454 -7.052 1.00 81.88 85 GLY A C 1
ATOM 657 O O . GLY A 1 85 ? 6.610 1.583 -6.370 1.00 81.88 85 GLY A O 1
ATOM 658 N N . THR A 1 86 ? 7.760 0.479 -7.954 1.00 82.88 86 THR A N 1
ATOM 659 C CA . THR A 1 86 ? 6.710 -0.518 -8.220 1.00 82.88 86 THR A CA 1
ATOM 660 C C . THR A 1 86 ? 6.501 -1.450 -7.022 1.00 82.88 86 THR A C 1
ATOM 662 O O . THR A 1 86 ? 5.360 -1.767 -6.691 1.00 82.88 86 THR A O 1
ATOM 665 N N . GLY A 1 87 ? 7.572 -1.835 -6.320 1.00 84.69 87 GLY A N 1
ATOM 666 C CA . GLY A 1 87 ? 7.497 -2.643 -5.097 1.00 84.69 87 GLY A CA 1
ATOM 667 C C . GLY A 1 87 ? 6.771 -1.952 -3.950 1.00 84.69 87 GLY A C 1
ATOM 668 O O . GLY A 1 87 ? 5.879 -2.543 -3.340 1.00 84.69 87 GLY A O 1
ATOM 669 N N . ILE A 1 88 ? 7.077 -0.678 -3.703 1.00 85.44 88 ILE A N 1
ATOM 670 C CA . ILE A 1 88 ? 6.397 0.121 -2.673 1.00 85.44 88 ILE A CA 1
ATOM 671 C C . ILE A 1 88 ? 4.918 0.317 -3.033 1.00 85.44 88 ILE A C 1
ATOM 673 O O . ILE A 1 88 ? 4.044 0.146 -2.179 1.00 85.44 88 ILE A O 1
ATOM 677 N N . ALA A 1 89 ? 4.615 0.614 -4.301 1.00 82.19 89 ALA A N 1
ATOM 678 C CA . ALA A 1 89 ? 3.234 0.713 -4.771 1.00 82.19 89 ALA A CA 1
ATOM 679 C C . ALA A 1 89 ? 2.476 -0.619 -4.602 1.00 82.19 89 ALA A C 1
ATOM 681 O O . ALA A 1 89 ? 1.336 -0.626 -4.136 1.00 82.19 89 ALA A O 1
ATOM 682 N N . GLY A 1 90 ? 3.121 -1.751 -4.903 1.00 83.56 90 GLY A N 1
ATOM 683 C CA . GLY A 1 90 ? 2.564 -3.089 -4.697 1.00 83.56 90 GLY A CA 1
ATOM 684 C C . GLY A 1 90 ? 2.256 -3.387 -3.228 1.00 83.56 90 GLY A C 1
ATOM 685 O O . GLY A 1 90 ? 1.170 -3.874 -2.916 1.00 83.56 90 GLY A O 1
ATOM 686 N N . MET A 1 91 ? 3.159 -3.023 -2.312 1.00 85.06 91 MET A N 1
ATOM 687 C CA . MET A 1 91 ? 2.936 -3.150 -0.865 1.00 85.06 91 MET A CA 1
ATOM 688 C C . MET A 1 91 ? 1.734 -2.325 -0.390 1.00 85.06 91 MET A C 1
ATOM 690 O O . MET A 1 91 ? 0.917 -2.821 0.388 1.00 85.06 91 MET A O 1
ATOM 694 N N . ALA A 1 92 ? 1.582 -1.096 -0.891 1.00 81.94 92 ALA A N 1
ATOM 695 C CA . ALA A 1 92 ? 0.432 -0.254 -0.567 1.00 81.94 92 ALA A CA 1
ATOM 696 C C . ALA A 1 92 ? -0.892 -0.889 -1.030 1.00 81.94 92 ALA A C 1
ATOM 698 O O . ALA A 1 92 ? -1.866 -0.900 -0.275 1.00 81.94 92 ALA A O 1
ATOM 699 N N . VAL A 1 93 ? -0.919 -1.476 -2.233 1.00 81.12 93 VAL A N 1
ATOM 700 C CA . VAL A 1 93 ? -2.098 -2.183 -2.767 1.00 81.12 93 VAL A CA 1
ATOM 701 C C . VAL A 1 93 ? -2.424 -3.438 -1.956 1.00 81.12 93 VAL A C 1
ATOM 703 O O . VAL A 1 93 ? -3.587 -3.691 -1.647 1.00 81.12 93 VAL A O 1
ATOM 706 N N . VAL A 1 94 ? -1.419 -4.217 -1.563 1.00 84.50 94 VAL A N 1
ATOM 707 C CA . VAL A 1 94 ? -1.627 -5.414 -0.736 1.00 84.50 94 VAL A CA 1
ATOM 708 C C . VAL A 1 94 ? -2.176 -5.054 0.640 1.00 84.50 94 VAL A C 1
ATOM 710 O O . VAL A 1 94 ? -3.159 -5.650 1.083 1.00 84.50 94 VAL A O 1
ATOM 713 N N . PHE A 1 95 ? -1.585 -4.058 1.302 1.00 80.88 95 PHE A N 1
ATOM 714 C CA . PHE A 1 95 ? -2.009 -3.623 2.634 1.00 80.88 95 PHE A CA 1
ATOM 715 C C . PHE A 1 95 ? -3.487 -3.260 2.686 1.00 80.88 95 PHE A C 1
ATOM 717 O O . PHE A 1 95 ? -4.244 -3.675 3.559 1.00 80.88 95 PHE A O 1
ATOM 724 N N . LEU A 1 96 ? -3.897 -2.517 1.685 1.00 77.19 96 LEU A N 1
ATOM 725 C CA . LEU A 1 96 ? -5.245 -2.066 1.451 1.00 77.19 96 LEU A CA 1
ATOM 726 C C . LEU A 1 96 ? -6.234 -3.205 1.192 1.00 77.19 96 LEU A C 1
ATOM 728 O O . LEU A 1 96 ? -7.317 -3.207 1.781 1.00 77.19 96 LEU A O 1
ATOM 732 N N . LEU A 1 97 ? -5.878 -4.172 0.340 1.00 79.88 97 LEU A N 1
ATOM 733 C CA . LEU A 1 97 ? -6.718 -5.345 0.084 1.00 79.88 97 LEU A CA 1
ATOM 734 C C . LEU A 1 97 ? -6.888 -6.177 1.358 1.00 79.88 97 LEU A C 1
ATOM 736 O O . LEU A 1 97 ? -8.007 -6.573 1.685 1.00 79.88 97 LEU A O 1
ATOM 740 N N . CYS A 1 98 ? -5.809 -6.369 2.120 1.00 81.00 98 CYS A N 1
ATOM 741 C CA . CYS A 1 98 ? -5.863 -7.023 3.425 1.00 81.00 98 CYS A CA 1
ATOM 742 C C . CYS A 1 98 ? -6.723 -6.229 4.418 1.00 81.00 98 CYS A C 1
ATOM 744 O O . CYS A 1 98 ? -7.539 -6.820 5.121 1.00 81.00 98 CYS A O 1
ATOM 746 N N . TRP A 1 99 ? -6.612 -4.901 4.448 1.00 75.00 99 TRP A N 1
ATOM 747 C CA . TRP A 1 99 ? -7.415 -4.052 5.326 1.00 75.00 99 TRP A CA 1
ATOM 748 C C . TRP A 1 99 ? -8.908 -4.106 4.993 1.00 75.00 99 TRP A C 1
ATOM 750 O O . TRP A 1 99 ? -9.723 -4.306 5.893 1.00 75.00 99 TRP A O 1
ATOM 760 N N . LEU A 1 100 ? -9.282 -3.998 3.713 1.00 75.81 100 LEU A N 1
ATOM 761 C CA . LEU A 1 100 ? -10.671 -4.166 3.280 1.00 75.81 100 LEU A CA 1
ATOM 762 C C . LEU A 1 100 ? -11.175 -5.577 3.595 1.00 75.81 100 LEU A C 1
ATOM 764 O O . LEU A 1 100 ? -12.259 -5.713 4.159 1.00 75.81 100 LEU A O 1
ATOM 768 N N . GLY A 1 101 ? -10.389 -6.614 3.294 1.00 75.88 101 GLY A N 1
ATOM 769 C CA . GLY A 1 101 ? -10.738 -8.005 3.581 1.00 75.88 101 GLY A CA 1
ATOM 770 C C . GLY A 1 101 ? -11.017 -8.237 5.065 1.00 75.88 101 GLY A C 1
ATOM 771 O O . GLY A 1 101 ? -12.094 -8.714 5.417 1.00 75.88 101 GLY A O 1
ATOM 772 N N . VAL A 1 102 ? -10.106 -7.816 5.948 1.00 75.81 102 VAL A N 1
ATOM 773 C CA . VAL A 1 102 ? -10.289 -7.935 7.404 1.00 75.81 102 VAL A CA 1
ATOM 774 C C . VAL A 1 102 ? -11.454 -7.070 7.887 1.00 75.81 102 VAL A C 1
ATOM 776 O O . VAL A 1 102 ? -12.192 -7.499 8.766 1.00 75.81 102 VAL A O 1
ATOM 779 N N . LYS A 1 103 ? -11.691 -5.896 7.292 1.00 70.06 103 LYS A N 1
ATOM 780 C CA . LYS A 1 103 ? -12.843 -5.055 7.639 1.00 70.06 103 LYS A CA 1
ATOM 781 C C . LYS A 1 103 ? -14.179 -5.702 7.255 1.00 70.06 103 LYS A C 1
ATOM 783 O O . LYS A 1 103 ? -15.127 -5.621 8.026 1.00 70.06 103 LYS A O 1
ATOM 788 N N . PHE A 1 104 ? -14.280 -6.327 6.082 1.00 70.12 104 PHE A N 1
ATOM 789 C CA . PHE A 1 104 ? -15.518 -6.974 5.630 1.00 70.12 104 PHE A CA 1
ATOM 790 C C . PHE A 1 104 ? -15.765 -8.328 6.307 1.00 70.12 104 PHE A C 1
ATOM 792 O O . PHE A 1 104 ? -16.909 -8.619 6.649 1.00 70.12 104 PHE A O 1
ATOM 799 N N . PHE A 1 105 ? -14.725 -9.141 6.518 1.00 65.56 105 PHE A N 1
ATOM 800 C CA . PHE A 1 105 ? -14.848 -10.429 7.210 1.00 65.56 105 PHE A CA 1
ATOM 801 C C . PHE A 1 105 ? -14.943 -10.269 8.732 1.00 65.56 105 PHE A C 1
ATOM 803 O O . PHE A 1 105 ? -15.727 -10.966 9.360 1.00 65.56 105 PHE A O 1
ATOM 810 N N . GLY A 1 106 ? -14.237 -9.306 9.328 1.00 56.81 106 GLY A N 1
ATOM 811 C CA . GLY A 1 106 ? -14.281 -9.042 10.770 1.00 56.81 106 GLY A CA 1
ATOM 812 C C . GLY A 1 106 ? -15.608 -8.467 11.277 1.00 56.81 106 GLY A C 1
ATOM 813 O O . GLY A 1 106 ? -15.851 -8.503 12.474 1.00 56.81 106 GLY A O 1
ATOM 814 N N . MET A 1 107 ? -16.477 -7.970 10.387 1.00 57.16 107 MET A N 1
ATOM 815 C CA . MET A 1 107 ? -17.850 -7.558 10.727 1.00 57.16 107 MET A CA 1
ATOM 816 C C . MET A 1 107 ? -18.879 -8.696 10.621 1.00 57.16 107 MET A C 1
ATOM 818 O O . MET A 1 107 ? -20.051 -8.450 10.885 1.00 57.16 107 MET A O 1
ATOM 822 N N . LYS A 1 108 ? -18.494 -9.899 10.168 1.00 48.72 108 LYS A N 1
ATOM 823 C CA . LYS A 1 108 ? -19.422 -11.036 10.020 1.00 48.72 108 LYS A CA 1
ATOM 824 C C . LYS A 1 108 ? -19.468 -11.966 11.237 1.00 48.72 108 LYS A C 1
ATOM 826 O O . LYS A 1 108 ? -20.432 -12.709 11.346 1.00 48.72 108 LYS A O 1
ATOM 831 N N . ASP A 1 109 ? -18.482 -11.886 12.129 1.00 45.31 109 ASP A N 1
ATOM 832 C CA . ASP A 1 109 ? -18.388 -12.715 13.343 1.00 45.31 109 ASP A CA 1
ATOM 833 C C . ASP A 1 109 ? -18.713 -11.933 14.637 1.00 45.31 109 ASP A C 1
ATOM 835 O O . ASP A 1 109 ? -18.240 -12.299 15.714 1.00 45.31 109 ASP A O 1
ATOM 839 N N . VAL A 1 110 ? -19.493 -10.847 14.541 1.00 40.75 110 VAL A N 1
ATOM 840 C CA . VAL A 1 110 ? -20.060 -10.125 15.700 1.00 40.75 110 VAL A CA 1
ATOM 841 C C . VAL A 1 110 ? -21.576 -10.123 15.610 1.00 40.75 110 VAL A C 1
ATOM 843 O O . VAL A 1 110 ? -22.085 -9.717 14.540 1.00 40.75 110 VAL A O 1
#

Secondary structure (DSSP, 8-state):
-----SSSHHHHHHHHHHHHHHHHHHHHHHHHHHHHHHT--S--HHHHHHHHHHHHHHHHHHHHHHHHHHHHHHHS---HHHHHHHHHHHHHHHHHHHHHHHHHHHTS--

Foldseek 3Di:
DDDDPPPPPVVVVVVVLVCLVVVLVVVVVVVVVVVVVVPDDPDDPLVVVLLVQLVVQLVVVLVVVLVVLVVVVVVDVDDPVVSVVVSVSVSVSSSSVSSVVSVVVVVVVD

Sequence (110 aa):
LKGKIEGNAGEIARAGVVFILVGFAAAFGVSRLRSRRRGEPAEDELSKRIMTRASSLAYYVSIYVWLFIMYISDKTALPAHSLVGTGIAGMAVVFLLCWLGVKFFGMKDV

Radius of gyration: 18.13 Å; chains: 1; bounding box: 38×25×59 Å

pLDDT: mean 72.8, std 11.27, range [40.75, 86.31]